Protein AF-A0A2V6YL51-F1 (afdb_monomer_lite)

Sequence (94 aa):
MERLRQKDREAGVEERPLTDEQKAAIAEARQIYQARLAEREILHRDALGRAQSREEVEKLASELARDRDRLLSDRERKITEIKQRSTKEPPPRS

Radius of gyration: 21.77 Å; chains: 1; bounding box: 50×21×72 Å

Structure (mmCIF, N/CA/C/O backbone):
data_AF-A0A2V6YL51-F1
#
_entry.id   AF-A0A2V6YL51-F1
#
loop_
_atom_site.group_PDB
_atom_site.id
_atom_site.type_symbol
_atom_site.label_atom_id
_atom_site.label_alt_id
_atom_site.label_comp_id
_atom_site.label_asym_id
_atom_site.label_entity_id
_atom_site.label_seq_id
_atom_site.pdbx_PDB_ins_code
_atom_site.Cartn_x
_atom_site.Cartn_y
_atom_site.Cartn_z
_atom_site.occupancy
_atom_site.B_iso_or_equiv
_atom_site.auth_seq_id
_atom_site.auth_comp_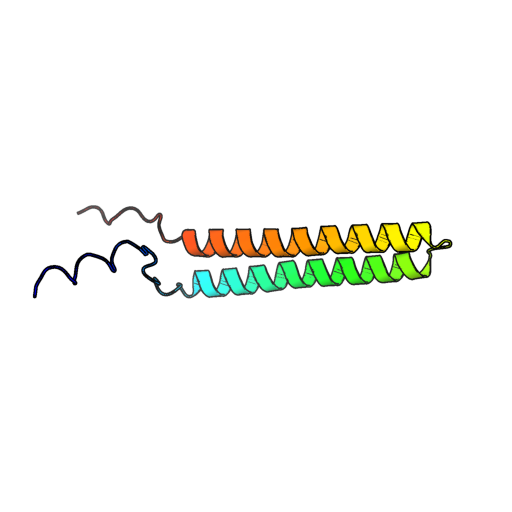id
_atom_site.auth_asym_id
_atom_site.auth_atom_id
_atom_site.pdbx_PDB_model_num
ATOM 1 N N . MET A 1 1 ? 0.315 7.481 51.410 1.00 49.41 1 MET A N 1
ATOM 2 C CA . MET A 1 1 ? 0.251 6.568 50.245 1.00 49.41 1 MET A CA 1
ATOM 3 C C . MET A 1 1 ? -0.946 6.894 49.334 1.00 49.41 1 MET A C 1
ATOM 5 O O . MET A 1 1 ? -1.581 5.990 48.818 1.00 49.41 1 MET A O 1
ATOM 9 N N . GLU A 1 2 ? -1.244 8.177 49.083 1.00 47.38 2 GLU A N 1
ATOM 10 C CA . GLU A 1 2 ? -2.413 8.595 48.270 1.00 47.38 2 GLU A CA 1
ATOM 11 C C . GLU A 1 2 ? -2.042 9.439 47.039 1.00 47.38 2 GLU A C 1
ATOM 13 O O . GLU A 1 2 ? -2.903 9.826 46.260 1.00 47.38 2 GLU A O 1
ATOM 18 N N . ARG A 1 3 ? -0.749 9.703 46.814 1.00 51.22 3 ARG A N 1
ATOM 19 C CA . ARG A 1 3 ? -0.270 10.561 45.713 1.00 51.22 3 ARG A CA 1
ATOM 20 C C . ARG A 1 3 ? 0.193 9.794 44.469 1.00 51.22 3 ARG A C 1
ATOM 22 O O . ARG A 1 3 ? 0.788 10.388 43.579 1.00 51.22 3 ARG A O 1
ATOM 29 N N . LEU A 1 4 ? -0.086 8.489 44.398 1.00 50.31 4 LEU A N 1
ATOM 30 C CA . LEU A 1 4 ? 0.283 7.632 43.262 1.00 50.31 4 LEU A CA 1
ATOM 31 C C . LEU A 1 4 ? -0.925 7.113 42.466 1.00 50.31 4 LEU A C 1
ATOM 33 O O . LEU A 1 4 ? -0.784 6.194 41.677 1.00 50.31 4 LEU A O 1
ATOM 37 N N . ARG A 1 5 ? -2.123 7.674 42.674 1.00 50.94 5 ARG A N 1
ATOM 38 C CA . ARG A 1 5 ? -3.323 7.323 41.886 1.00 50.94 5 ARG A CA 1
ATOM 39 C C . ARG A 1 5 ? -3.694 8.367 40.831 1.00 50.94 5 ARG A C 1
ATOM 41 O O . ARG A 1 5 ? -4.700 8.211 40.152 1.00 50.94 5 ARG A O 1
ATOM 48 N N . GLN A 1 6 ? -2.899 9.431 40.696 1.00 47.91 6 GLN A N 1
ATOM 49 C CA . GLN A 1 6 ? -3.249 10.584 39.861 1.00 47.91 6 GLN A CA 1
ATOM 50 C C . GLN A 1 6 ? -2.392 10.738 38.594 1.00 47.91 6 GLN A C 1
ATOM 52 O O . GLN A 1 6 ? -2.685 11.616 37.794 1.00 47.91 6 GLN A O 1
ATOM 57 N N . LYS A 1 7 ? -1.380 9.884 38.370 1.00 43.12 7 LYS A N 1
ATOM 58 C CA . LYS A 1 7 ? -0.486 9.991 37.198 1.00 43.12 7 LYS A CA 1
ATOM 59 C C . LYS A 1 7 ? -0.753 9.010 36.052 1.00 43.12 7 LYS A C 1
ATOM 61 O O . LYS A 1 7 ? -0.278 9.261 34.955 1.00 43.12 7 LYS A O 1
ATOM 66 N N . ASP A 1 8 ? -1.621 8.016 36.232 1.00 38.09 8 ASP A N 1
ATOM 67 C CA . ASP A 1 8 ? -2.015 7.114 35.132 1.00 38.09 8 ASP A CA 1
ATOM 68 C C . ASP A 1 8 ? -3.258 7.603 34.368 1.00 38.09 8 ASP A C 1
ATOM 70 O O . ASP A 1 8 ? -3.844 6.879 33.570 1.00 38.09 8 ASP A O 1
ATOM 74 N N . ARG A 1 9 ? -3.674 8.857 34.597 1.00 42.19 9 ARG A N 1
ATOM 75 C CA . ARG A 1 9 ? -4.813 9.494 33.912 1.00 42.19 9 ARG A CA 1
ATOM 76 C C . ARG A 1 9 ? -4.408 10.489 32.818 1.00 42.19 9 ARG A C 1
ATOM 78 O O . ARG A 1 9 ? -5.284 11.093 32.212 1.00 42.19 9 ARG A O 1
ATOM 85 N N . GLU A 1 10 ? -3.106 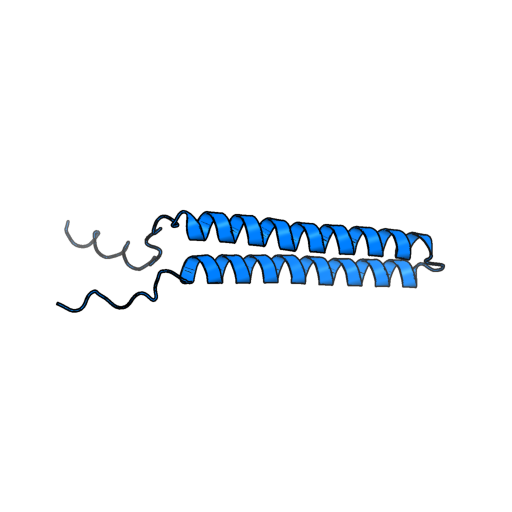10.645 32.565 1.00 43.31 10 GLU A N 1
ATOM 86 C CA . GLU A 1 10 ? -2.551 11.523 31.517 1.00 43.31 10 GLU A CA 1
ATOM 87 C C . GLU A 1 10 ? -2.098 10.776 30.252 1.00 43.31 10 GLU A C 1
ATOM 89 O O . GLU A 1 10 ? -1.806 11.405 29.240 1.00 43.31 10 GLU A O 1
ATOM 94 N N . ALA A 1 11 ? -2.140 9.441 30.241 1.00 43.59 11 ALA A N 1
ATOM 95 C CA . ALA A 1 11 ? -2.073 8.652 29.011 1.00 43.59 11 ALA A CA 1
ATOM 96 C C . ALA A 1 11 ? -3.498 8.377 28.513 1.00 43.59 11 ALA A C 1
ATOM 98 O O . 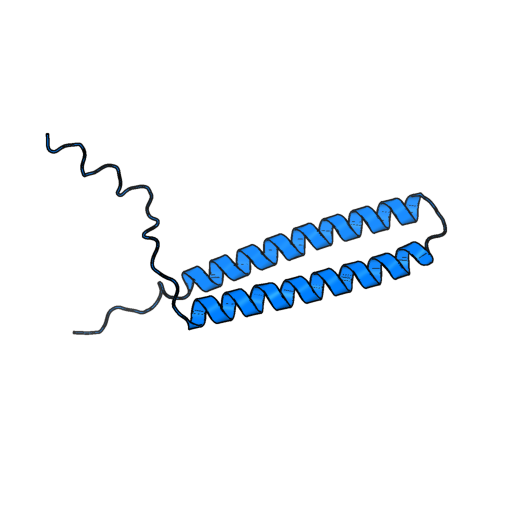ALA A 1 11 ? -3.927 7.230 28.497 1.00 43.59 11 ALA A O 1
ATOM 99 N N . GLY A 1 12 ? -4.245 9.445 28.197 1.00 40.66 12 GLY A N 1
ATOM 100 C CA . GLY A 1 12 ? -5.666 9.476 27.816 1.00 40.66 12 GLY A CA 1
ATOM 101 C C . GLY A 1 12 ? -6.051 8.659 26.577 1.00 40.66 12 GLY A C 1
ATOM 102 O O . GLY A 1 12 ? -6.611 9.186 25.621 1.00 40.66 12 GLY A O 1
ATOM 103 N N . VAL A 1 13 ? -5.795 7.360 26.615 1.00 48.16 13 VAL A N 1
ATOM 104 C CA . VAL A 1 13 ? -6.414 6.339 25.792 1.00 48.16 13 VAL A CA 1
ATOM 105 C C . VAL A 1 13 ? -7.121 5.428 26.784 1.00 48.16 13 VAL A C 1
ATOM 107 O O . VAL A 1 13 ? -6.622 4.376 27.168 1.00 48.16 13 VAL A O 1
ATOM 110 N N . GLU A 1 14 ? -8.307 5.843 27.236 1.00 46.69 14 GLU A N 1
ATOM 111 C CA . GLU A 1 14 ? -9.320 4.828 27.507 1.00 46.69 14 GLU A CA 1
ATOM 112 C C . GLU A 1 14 ? -9.407 4.006 26.215 1.00 46.69 14 GLU A C 1
ATOM 114 O O . GLU A 1 14 ? -9.882 4.519 25.197 1.00 46.69 14 GLU A O 1
ATOM 119 N N . GLU A 1 15 ? -8.891 2.773 26.213 1.00 55.59 15 GLU A N 1
ATOM 120 C CA . GLU A 1 15 ? -9.184 1.793 25.168 1.00 55.59 15 GLU A CA 1
ATOM 121 C C . GLU A 1 15 ? -10.681 1.493 25.246 1.00 55.59 15 GLU A C 1
ATOM 123 O O . GLU A 1 15 ? -11.133 0.509 25.829 1.00 55.59 15 GLU A O 1
ATOM 128 N N . ARG A 1 16 ? -11.488 2.405 24.701 1.00 67.81 16 ARG A N 1
ATOM 129 C CA . ARG A 1 16 ? -12.905 2.166 24.505 1.00 67.81 16 ARG A CA 1
ATOM 130 C C . ARG A 1 16 ? -13.003 1.007 23.522 1.00 67.81 16 ARG A C 1
ATOM 132 O O . ARG A 1 16 ? -12.429 1.100 22.430 1.00 67.81 16 ARG A O 1
ATOM 139 N N . PRO A 1 17 ? -13.689 -0.084 23.890 1.00 81.94 17 PRO A N 1
ATOM 140 C CA . PRO A 1 17 ? -13.853 -1.201 22.983 1.00 81.94 17 PRO A CA 1
ATOM 141 C C . PRO A 1 17 ? -14.558 -0.710 21.716 1.00 81.94 17 PRO A C 1
ATOM 143 O O . PRO A 1 17 ? -15.524 0.050 21.781 1.00 81.94 17 PRO A O 1
ATOM 146 N N . LEU A 1 18 ? -14.048 -1.125 20.556 1.00 87.75 18 LEU A N 1
ATOM 147 C CA . LEU A 1 18 ? -14.642 -0.773 19.267 1.00 87.75 18 LEU A CA 1
ATOM 148 C C . LEU A 1 18 ? -16.043 -1.377 19.153 1.00 87.75 18 LEU A C 1
ATOM 150 O O . LEU A 1 18 ? -16.233 -2.554 19.481 1.00 87.75 18 LEU A O 1
ATOM 154 N N . THR A 1 19 ? -16.991 -0.606 18.620 1.00 91.38 19 THR A N 1
ATOM 155 C CA . THR A 1 19 ? -18.310 -1.136 18.252 1.00 91.38 19 THR A CA 1
ATOM 156 C C . THR A 1 19 ? -18.180 -2.116 17.086 1.00 91.38 19 THR A C 1
ATOM 158 O O . THR A 1 19 ? -17.202 -2.085 16.330 1.00 91.38 19 THR A O 1
ATOM 161 N N . ASP A 1 20 ? -19.166 -2.992 16.905 1.00 91.25 20 ASP A N 1
ATOM 162 C CA . ASP A 1 20 ? -19.138 -3.948 15.793 1.00 91.25 20 ASP A CA 1
ATOM 163 C C . ASP A 1 20 ? -19.192 -3.247 14.429 1.00 91.25 20 ASP A C 1
ATOM 165 O O . ASP A 1 20 ? -18.498 -3.655 13.498 1.00 91.25 20 ASP A O 1
ATOM 169 N N . GLU A 1 21 ? -19.889 -2.113 14.340 1.00 91.75 21 GLU A N 1
ATOM 170 C CA . GLU A 1 21 ? -19.883 -1.245 13.159 1.00 91.75 21 GLU A CA 1
ATOM 171 C C . GLU A 1 21 ? -18.488 -0.673 12.869 1.00 91.75 21 GLU A C 1
ATOM 173 O O . GLU A 1 21 ? -18.039 -0.670 11.721 1.00 91.75 21 GLU A O 1
ATOM 178 N N . GLN A 1 22 ? -17.754 -0.232 13.898 1.00 94.31 22 GLN A N 1
ATOM 179 C CA . GLN A 1 22 ? -16.379 0.242 13.728 1.00 94.31 22 GLN A CA 1
ATOM 180 C C . GLN A 1 22 ? -15.445 -0.883 13.286 1.00 94.31 22 GLN A C 1
ATOM 182 O O . GLN A 1 22 ? -14.604 -0.670 12.411 1.00 94.31 22 GLN A O 1
ATOM 187 N N . LYS A 1 23 ? -15.584 -2.083 13.862 1.00 94.94 23 LYS A N 1
ATOM 188 C CA . LYS A 1 23 ? -14.801 -3.257 13.447 1.00 94.94 23 LYS A CA 1
ATOM 189 C C . LYS A 1 23 ? -15.070 -3.601 11.983 1.00 94.94 23 LYS A C 1
ATOM 191 O O . LYS A 1 23 ? -14.111 -3.793 11.233 1.00 94.94 23 LYS A O 1
ATOM 196 N N . ALA A 1 24 ? -16.339 -3.628 11.572 1.00 96.31 24 ALA A N 1
ATOM 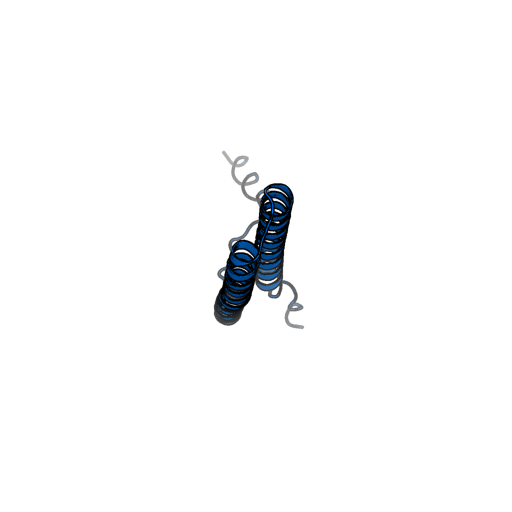197 C CA . ALA A 1 24 ? -16.737 -3.895 10.194 1.00 96.31 24 ALA A CA 1
ATOM 198 C C . ALA A 1 24 ? -16.159 -2.846 9.230 1.00 96.31 24 ALA A C 1
ATOM 200 O O . ALA A 1 24 ? -15.496 -3.205 8.258 1.00 96.31 24 ALA A O 1
ATOM 201 N N . ALA A 1 25 ? -16.292 -1.558 9.554 1.00 96.50 25 ALA A N 1
ATOM 202 C CA . ALA A 1 25 ? -15.745 -0.473 8.740 1.00 96.50 25 ALA A CA 1
ATOM 203 C C . ALA A 1 25 ? -14.205 -0.500 8.658 1.00 96.50 25 ALA A C 1
ATOM 205 O O . ALA A 1 25 ? -13.630 -0.203 7.611 1.00 96.50 25 ALA A O 1
ATOM 206 N N . ILE A 1 26 ? -13.506 -0.874 9.738 1.00 96.81 26 ILE A N 1
ATOM 207 C CA . ILE A 1 26 ? -12.043 -1.053 9.720 1.00 96.81 26 ILE A CA 1
ATOM 208 C C . ILE A 1 26 ? -11.654 -2.222 8.813 1.00 96.81 26 ILE A C 1
ATOM 210 O O . ILE A 1 26 ? -10.684 -2.112 8.059 1.00 96.81 26 ILE A O 1
ATOM 214 N N . ALA A 1 27 ? -12.381 -3.339 8.883 1.00 98.00 27 ALA A N 1
ATOM 215 C CA . ALA A 1 27 ? -12.133 -4.494 8.027 1.00 98.00 27 ALA A CA 1
ATOM 216 C C . ALA A 1 27 ? -12.340 -4.136 6.548 1.00 98.00 27 ALA A C 1
ATOM 218 O O . ALA A 1 27 ? -11.469 -4.420 5.726 1.00 98.00 27 ALA A O 1
ATOM 219 N N . GLU A 1 28 ? -13.426 -3.436 6.226 1.00 98.25 28 GLU A N 1
ATOM 220 C CA . GLU A 1 28 ? -13.709 -2.945 4.877 1.00 98.25 28 GLU A CA 1
ATOM 221 C C . GLU A 1 28 ? -12.616 -1.991 4.376 1.00 98.25 28 GLU A C 1
ATOM 223 O O . GLU A 1 28 ? -12.076 -2.183 3.286 1.00 98.25 28 GLU A O 1
ATOM 228 N N . ALA A 1 29 ? -12.207 -1.013 5.193 1.00 98.12 29 ALA A N 1
ATOM 229 C CA . ALA A 1 29 ? -11.123 -0.103 4.838 1.00 98.12 29 ALA A CA 1
ATOM 230 C C . ALA A 1 29 ? -9.831 -0.873 4.518 1.00 98.12 29 ALA A C 1
ATOM 232 O O . ALA A 1 29 ? -9.184 -0.609 3.505 1.00 98.12 29 ALA A O 1
ATOM 233 N N . ARG A 1 30 ? -9.466 -1.867 5.338 1.00 98.25 30 ARG A N 1
ATOM 234 C CA . ARG A 1 30 ? -8.291 -2.716 5.081 1.00 98.25 30 ARG A CA 1
ATOM 235 C C . ARG A 1 30 ? -8.395 -3.435 3.738 1.00 98.25 30 ARG A C 1
ATOM 237 O O . ARG A 1 30 ? -7.427 -3.389 2.982 1.00 98.25 30 ARG A O 1
ATOM 244 N N . GLN A 1 31 ? -9.547 -4.030 3.431 1.00 98.62 31 GLN A N 1
ATOM 245 C CA . GLN A 1 31 ? -9.769 -4.738 2.167 1.00 98.62 31 GLN A CA 1
ATOM 246 C C . GLN A 1 31 ? -9.664 -3.808 0.955 1.00 98.62 31 GLN A C 1
ATOM 248 O O . GLN A 1 31 ? -8.961 -4.121 -0.003 1.00 98.62 31 GLN A O 1
ATOM 253 N N . ILE A 1 32 ? -10.280 -2.625 1.013 1.00 98.56 32 ILE A N 1
ATOM 254 C CA . ILE A 1 32 ? -10.229 -1.647 -0.083 1.00 98.56 32 ILE A CA 1
ATOM 255 C C . ILE A 1 32 ? -8.786 -1.214 -0.365 1.00 98.56 32 ILE A C 1
ATOM 257 O O . ILE A 1 32 ? -8.348 -1.216 -1.516 1.00 98.56 32 ILE A O 1
ATOM 261 N N . TYR A 1 33 ? -8.025 -0.843 0.668 1.00 98.44 33 TYR A N 1
ATOM 262 C CA . TYR A 1 33 ? -6.641 -0.404 0.472 1.00 98.44 33 TYR A CA 1
ATOM 263 C C . TYR A 1 33 ? -5.715 -1.553 0.056 1.00 98.44 33 TYR A C 1
ATOM 265 O O . TYR A 1 33 ? -4.795 -1.326 -0.727 1.00 98.44 33 TYR A O 1
ATOM 273 N N . GLN A 1 34 ? -5.979 -2.784 0.506 1.00 98.19 34 GLN A N 1
ATOM 274 C CA . GLN A 1 34 ? -5.273 -3.972 0.026 1.00 98.19 34 GLN A CA 1
ATOM 275 C C . GLN A 1 34 ? -5.537 -4.225 -1.464 1.00 98.19 34 GLN A C 1
ATOM 277 O O . GLN A 1 34 ? -4.592 -4.468 -2.210 1.00 98.19 34 GLN A O 1
ATOM 282 N N . ALA A 1 35 ? -6.789 -4.114 -1.916 1.00 98.56 35 ALA A N 1
ATOM 283 C CA . ALA A 1 35 ? -7.136 -4.262 -3.328 1.00 98.56 35 ALA A CA 1
ATOM 284 C C . ALA A 1 35 ? -6.457 -3.191 -4.199 1.00 98.56 35 ALA A C 1
ATOM 286 O O . ALA A 1 35 ? -5.887 -3.508 -5.240 1.00 98.56 35 ALA A O 1
ATOM 287 N N . ARG A 1 36 ? -6.441 -1.933 -3.739 1.00 98.44 36 ARG A N 1
ATOM 288 C CA . ARG A 1 36 ? -5.741 -0.830 -4.424 1.00 98.44 36 ARG A CA 1
ATOM 289 C C . ARG A 1 36 ? -4.235 -1.059 -4.513 1.00 98.44 36 ARG A C 1
ATOM 291 O O . ARG A 1 36 ? -3.637 -0.788 -5.550 1.00 98.44 36 ARG A O 1
ATOM 298 N N . LEU A 1 37 ? -3.625 -1.560 -3.440 1.00 98.38 37 LEU A N 1
ATOM 299 C CA . LEU A 1 37 ? -2.210 -1.914 -3.439 1.00 98.38 37 LEU A CA 1
ATOM 300 C C . LEU A 1 37 ? -1.924 -3.027 -4.456 1.00 98.38 37 LEU A C 1
ATOM 302 O O . LEU A 1 37 ? -1.025 -2.876 -5.279 1.00 98.38 37 LEU A O 1
ATOM 306 N N . ALA A 1 38 ? -2.721 -4.096 -4.446 1.00 98.50 38 ALA A N 1
ATOM 307 C CA . ALA A 1 38 ? -2.576 -5.199 -5.392 1.00 98.50 38 ALA A CA 1
ATOM 308 C C . ALA A 1 38 ? -2.717 -4.726 -6.849 1.00 98.50 38 ALA A C 1
ATOM 310 O O . ALA A 1 38 ? -1.919 -5.105 -7.703 1.00 98.50 38 ALA A O 1
ATOM 311 N N . GLU A 1 39 ? -3.683 -3.849 -7.134 1.00 98.44 39 GLU A N 1
ATOM 312 C CA . GLU A 1 39 ? -3.839 -3.241 -8.456 1.00 98.44 39 GLU A CA 1
ATOM 313 C C . GLU A 1 39 ? -2.580 -2.461 -8.873 1.00 98.44 39 GLU A C 1
ATOM 315 O O . GLU A 1 39 ? -2.078 -2.659 -9.980 1.00 98.44 39 GLU A O 1
ATOM 320 N N . ARG A 1 40 ? -2.025 -1.611 -7.993 1.00 98.31 40 ARG A N 1
ATOM 321 C CA . ARG A 1 40 ? -0.782 -0.876 -8.295 1.00 98.31 40 ARG A CA 1
ATOM 322 C C . ARG A 1 40 ? 0.389 -1.809 -8.574 1.00 98.31 40 ARG A C 1
ATOM 324 O O . ARG A 1 40 ? 1.167 -1.548 -9.485 1.00 98.31 40 ARG A O 1
ATOM 331 N N . GLU A 1 41 ? 0.508 -2.899 -7.826 1.00 98.25 41 GLU A N 1
ATOM 332 C CA . GLU A 1 41 ? 1.569 -3.887 -8.028 1.00 98.25 41 GLU A CA 1
ATOM 333 C C . GLU A 1 41 ? 1.434 -4.627 -9.362 1.00 98.25 41 GLU A C 1
ATOM 335 O O . GLU A 1 41 ? 2.441 -4.880 -10.026 1.00 98.25 41 GLU A O 1
ATOM 340 N N . ILE A 1 42 ? 0.205 -4.937 -9.784 1.00 98.62 42 ILE A N 1
ATOM 341 C CA . ILE A 1 42 ? -0.067 -5.537 -11.096 1.00 98.62 42 ILE A CA 1
ATOM 342 C C . ILE A 1 42 ? 0.332 -4.572 -12.218 1.00 98.62 42 ILE A C 1
ATOM 344 O O . ILE A 1 42 ? 1.067 -4.965 -13.123 1.00 98.62 42 ILE A O 1
ATOM 348 N N . LEU A 1 43 ? -0.096 -3.309 -12.135 1.00 98.38 43 LEU A N 1
ATOM 349 C CA . LEU A 1 43 ? 0.242 -2.281 -13.126 1.00 98.38 43 LEU A CA 1
ATOM 350 C C . LEU A 1 43 ? 1.752 -2.026 -13.194 1.00 98.38 43 LEU A C 1
ATOM 352 O O . LEU A 1 43 ? 2.316 -1.929 -14.280 1.00 98.38 43 LEU A O 1
ATOM 356 N N . HIS A 1 44 ? 2.424 -1.975 -12.044 1.00 98.56 44 HIS A N 1
ATOM 357 C CA . HIS A 1 44 ? 3.874 -1.832 -11.989 1.00 98.56 44 HIS A CA 1
ATOM 358 C C . HIS A 1 44 ? 4.592 -3.021 -12.637 1.00 98.56 44 HIS A C 1
ATOM 360 O O . HIS A 1 44 ? 5.558 -2.825 -13.367 1.00 98.56 44 HIS A O 1
ATOM 366 N N . ARG A 1 45 ? 4.119 -4.254 -12.413 1.00 98.56 45 ARG A N 1
ATOM 367 C CA . ARG A 1 45 ? 4.702 -5.448 -13.042 1.00 98.56 45 ARG A CA 1
ATOM 368 C C . ARG A 1 45 ? 4.566 -5.417 -14.565 1.00 98.56 45 ARG A C 1
ATOM 370 O O . ARG A 1 45 ? 5.527 -5.756 -15.251 1.00 98.56 45 ARG A O 1
ATOM 377 N N . ASP A 1 46 ? 3.412 -5.003 -15.085 1.00 98.62 46 ASP A N 1
ATOM 378 C CA . ASP A 1 46 ? 3.217 -4.814 -16.529 1.00 98.62 46 ASP A CA 1
ATOM 379 C C . ASP A 1 46 ? 4.150 -3.724 -17.082 1.00 98.62 46 ASP A C 1
ATOM 381 O O . ASP A 1 46 ? 4.837 -3.950 -18.077 1.00 98.62 46 ASP A O 1
ATOM 385 N N . ALA A 1 47 ? 4.260 -2.582 -16.396 1.00 98.38 47 ALA A N 1
ATOM 386 C CA . ALA A 1 47 ? 5.158 -1.499 -16.793 1.00 98.38 47 ALA A CA 1
ATOM 387 C C . ALA A 1 47 ? 6.639 -1.921 -16.779 1.00 98.38 47 ALA A C 1
ATOM 389 O O . ALA A 1 47 ? 7.369 -1.619 -17.722 1.00 98.38 47 ALA A O 1
ATOM 390 N N . LEU A 1 48 ? 7.076 -2.676 -15.763 1.00 98.38 48 LEU A N 1
ATOM 391 C CA . LEU A 1 48 ? 8.431 -3.231 -15.702 1.00 98.38 48 LEU A CA 1
ATOM 392 C C . LEU A 1 48 ? 8.728 -4.159 -16.882 1.00 98.38 48 LEU A C 1
ATOM 394 O O . LEU A 1 48 ? 9.828 -4.113 -17.419 1.00 98.38 48 LEU A O 1
ATOM 398 N N . GLY A 1 49 ? 7.757 -4.972 -17.310 1.00 98.31 49 GLY A N 1
ATOM 399 C CA . GLY A 1 49 ? 7.911 -5.845 -18.478 1.00 98.31 49 GLY A CA 1
ATOM 400 C C . GLY A 1 49 ? 8.087 -5.089 -19.801 1.00 98.31 49 GLY A C 1
ATOM 401 O O . GLY A 1 49 ? 8.544 -5.676 -20.779 1.00 98.31 49 GLY A O 1
ATOM 402 N N . ARG A 1 50 ? 7.736 -3.797 -19.837 1.00 98.12 50 ARG A N 1
ATOM 403 C CA . ARG A 1 50 ? 7.850 -2.924 -21.015 1.00 98.12 50 ARG A CA 1
ATOM 404 C C . ARG A 1 50 ? 9.032 -1.957 -20.943 1.00 98.12 50 ARG A C 1
ATOM 406 O O . ARG A 1 50 ? 9.360 -1.360 -21.967 1.00 98.12 50 ARG A O 1
ATOM 413 N N . ALA A 1 51 ? 9.652 -1.792 -19.775 1.00 98.25 51 ALA A N 1
ATOM 414 C CA . ALA A 1 51 ? 10.778 -0.885 -19.585 1.00 98.25 51 ALA A CA 1
ATOM 415 C C . ALA A 1 51 ? 11.964 -1.286 -20.477 1.00 98.25 51 ALA A C 1
ATOM 417 O O . ALA A 1 51 ? 12.303 -2.463 -20.589 1.00 98.25 51 ALA A O 1
ATOM 418 N N . GLN A 1 52 ? 12.590 -0.300 -21.115 1.00 98.25 52 GLN A N 1
ATOM 419 C CA . GLN A 1 52 ? 13.691 -0.487 -22.064 1.00 98.25 52 GLN A CA 1
ATOM 420 C C . GLN A 1 52 ? 15.037 -0.039 -21.485 1.00 98.25 52 GLN A C 1
ATOM 422 O O . GLN A 1 52 ? 16.088 -0.291 -22.075 1.00 98.25 52 GLN A O 1
ATOM 427 N N . SER A 1 53 ? 15.029 0.622 -20.327 1.00 98.56 53 SER A N 1
ATOM 428 C CA . SER A 1 53 ? 16.232 1.152 -19.695 1.00 98.56 53 SER A CA 1
ATOM 429 C C . SER A 1 53 ? 16.244 0.974 -18.180 1.00 98.56 53 SER A C 1
ATOM 431 O O . SER A 1 53 ? 15.216 0.845 -17.514 1.00 98.56 53 SER A O 1
ATOM 433 N N . ARG A 1 54 ? 17.454 1.024 -17.618 1.00 97.88 54 ARG A N 1
ATOM 434 C CA . ARG A 1 54 ? 17.663 1.025 -16.169 1.00 97.88 54 ARG A CA 1
ATOM 435 C C . ARG A 1 54 ? 17.021 2.242 -15.494 1.00 97.88 54 ARG A C 1
ATOM 437 O O . ARG A 1 54 ? 16.463 2.100 -14.413 1.00 97.88 54 ARG A O 1
ATOM 444 N N . GLU A 1 55 ? 17.076 3.405 -16.137 1.00 98.38 55 GLU A N 1
ATOM 445 C CA . GLU A 1 55 ? 16.476 4.636 -15.617 1.00 98.38 55 GLU A CA 1
ATOM 446 C C . GLU A 1 55 ? 14.950 4.512 -15.495 1.00 98.38 55 GLU A C 1
ATOM 448 O O . GLU A 1 55 ? 14.376 4.873 -14.467 1.00 98.38 55 GLU A O 1
ATOM 453 N N . GLU A 1 56 ? 14.285 3.924 -16.493 1.00 98.38 56 GLU A N 1
ATOM 454 C CA . GLU A 1 56 ? 12.845 3.650 -16.431 1.00 98.38 56 GLU A CA 1
ATOM 455 C C . GLU A 1 56 ? 12.496 2.675 -15.303 1.00 98.38 56 GLU A C 1
ATOM 457 O O . GLU A 1 56 ? 11.530 2.904 -14.575 1.00 98.38 56 GLU A O 1
ATOM 462 N N . VAL A 1 57 ? 13.296 1.621 -15.106 1.00 98.62 57 VAL A N 1
ATOM 463 C CA . VAL A 1 57 ? 13.109 0.674 -13.994 1.00 98.62 57 VAL A CA 1
ATOM 464 C C . VAL A 1 57 ? 13.244 1.377 -12.640 1.00 98.62 57 VAL A C 1
ATOM 466 O O . VAL A 1 57 ? 12.398 1.193 -11.763 1.00 98.62 57 VAL A O 1
ATOM 469 N N . GLU A 1 58 ? 14.272 2.209 -12.461 1.00 98.62 58 GLU A N 1
ATOM 470 C CA . GLU A 1 58 ? 14.499 2.963 -11.222 1.00 98.62 58 GLU A CA 1
ATOM 471 C C . GLU A 1 58 ? 13.362 3.960 -10.951 1.00 98.62 58 GLU A C 1
ATOM 473 O O . GLU A 1 58 ? 12.867 4.055 -9.821 1.00 98.62 58 GLU A O 1
ATOM 478 N N . LYS A 1 59 ? 12.875 4.645 -11.992 1.00 98.44 59 LYS A N 1
ATOM 479 C CA . LYS A 1 59 ? 11.714 5.535 -11.901 1.00 98.44 59 LYS A CA 1
ATOM 480 C C . LYS A 1 59 ? 10.455 4.778 -11.479 1.00 98.44 59 LYS A C 1
ATOM 482 O O . LYS A 1 59 ? 9.821 5.174 -10.501 1.00 98.44 59 LYS A O 1
ATOM 487 N N . LEU A 1 60 ? 10.127 3.676 -12.156 1.00 98.69 60 LEU A N 1
ATOM 488 C CA . LEU A 1 60 ? 8.958 2.849 -11.842 1.00 98.69 60 LEU A CA 1
ATOM 489 C C . LEU A 1 60 ? 9.016 2.308 -10.407 1.00 98.69 60 LEU A C 1
ATOM 491 O O . LEU A 1 60 ? 7.996 2.264 -9.717 1.00 98.69 60 LEU A O 1
ATOM 495 N N . ALA A 1 61 ? 10.198 1.901 -9.933 1.00 98.31 61 ALA A N 1
ATOM 496 C CA . ALA A 1 61 ? 10.385 1.432 -8.560 1.00 98.31 61 ALA A CA 1
ATOM 497 C C . ALA A 1 61 ? 10.146 2.558 -7.541 1.00 98.31 61 ALA A C 1
ATOM 499 O O . ALA A 1 61 ? 9.471 2.361 -6.528 1.00 98.31 61 ALA A O 1
ATOM 500 N N . SER A 1 62 ? 10.658 3.755 -7.836 1.00 98.50 62 SER A N 1
ATOM 501 C CA . SER A 1 62 ? 10.455 4.951 -7.019 1.00 98.50 62 SER A CA 1
ATOM 502 C C . SER A 1 62 ? 8.980 5.370 -6.961 1.00 98.50 62 SER A C 1
ATOM 504 O O . SER A 1 62 ? 8.489 5.781 -5.909 1.00 98.50 62 SER A O 1
ATOM 506 N N . GLU A 1 63 ? 8.249 5.256 -8.069 1.00 98.38 63 GLU A N 1
ATOM 507 C CA . GLU A 1 63 ? 6.804 5.511 -8.131 1.00 98.38 63 GLU A CA 1
ATOM 508 C C . GLU A 1 63 ? 6.015 4.508 -7.283 1.00 98.38 63 GLU A C 1
ATOM 510 O O . GLU A 1 63 ? 5.245 4.925 -6.416 1.00 98.38 63 GLU A O 1
ATOM 515 N N . LEU A 1 64 ? 6.274 3.202 -7.438 1.00 98.38 64 LEU A N 1
ATOM 516 C CA . LEU A 1 64 ? 5.604 2.172 -6.639 1.00 98.38 64 LEU A CA 1
ATOM 517 C C . LEU A 1 64 ? 5.855 2.357 -5.136 1.00 98.38 64 LEU A C 1
ATOM 519 O O . LEU A 1 64 ? 4.937 2.178 -4.337 1.00 98.38 64 LEU A O 1
ATOM 523 N N . ALA A 1 65 ? 7.081 2.714 -4.741 1.00 98.50 65 ALA A N 1
ATOM 524 C CA . ALA A 1 65 ? 7.413 2.971 -3.342 1.00 98.50 65 ALA A CA 1
ATOM 525 C C . ALA A 1 65 ? 6.568 4.119 -2.760 1.00 98.50 65 ALA A C 1
ATOM 527 O O . ALA A 1 65 ? 5.932 3.951 -1.722 1.00 98.50 65 ALA A O 1
ATOM 528 N N . ARG A 1 66 ? 6.475 5.252 -3.471 1.00 98.56 66 ARG A N 1
ATOM 529 C CA . ARG A 1 66 ? 5.649 6.396 -3.042 1.00 98.56 66 ARG A CA 1
ATOM 530 C C . ARG A 1 66 ? 4.165 6.045 -2.962 1.00 98.56 66 ARG A C 1
ATOM 532 O O . ARG A 1 66 ? 3.487 6.472 -2.028 1.00 98.56 66 ARG A O 1
ATOM 539 N N . ASP A 1 67 ? 3.653 5.284 -3.926 1.00 98.12 67 ASP A N 1
ATOM 540 C CA . ASP A 1 67 ? 2.249 4.872 -3.932 1.00 98.12 67 ASP A CA 1
ATOM 541 C C . ASP A 1 67 ? 1.932 3.910 -2.783 1.00 98.12 67 ASP A C 1
ATOM 543 O O . ASP A 1 67 ? 0.894 4.056 -2.134 1.00 98.12 67 ASP A O 1
ATOM 547 N N . ARG A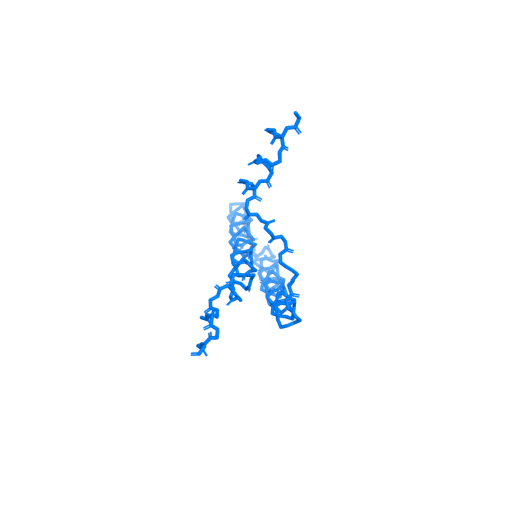 1 68 ? 2.840 2.975 -2.474 1.00 98.31 68 ARG A N 1
ATOM 548 C CA . ARG A 1 68 ? 2.736 2.098 -1.298 1.00 98.31 68 ARG A CA 1
ATOM 549 C C . ARG A 1 68 ? 2.658 2.905 -0.009 1.00 98.31 68 ARG A C 1
ATOM 551 O O . ARG A 1 68 ? 1.717 2.716 0.763 1.00 98.31 68 ARG A O 1
ATOM 558 N N . ASP A 1 69 ? 3.588 3.833 0.192 1.00 98.50 69 ASP A N 1
ATOM 559 C CA . ASP A 1 69 ? 3.634 4.663 1.397 1.00 98.50 69 ASP A CA 1
ATOM 560 C C . ASP A 1 69 ? 2.367 5.511 1.549 1.00 98.50 69 ASP A C 1
ATOM 562 O O . ASP A 1 69 ? 1.785 5.589 2.639 1.00 98.50 69 ASP A O 1
ATOM 566 N N . ARG A 1 70 ? 1.883 6.094 0.445 1.00 98.38 70 ARG A N 1
ATOM 567 C CA . ARG A 1 70 ? 0.632 6.861 0.426 1.00 98.38 70 ARG A CA 1
ATOM 568 C C . ARG A 1 70 ? -0.564 5.984 0.792 1.00 98.38 70 ARG A C 1
ATOM 570 O O . ARG A 1 70 ? -1.317 6.346 1.691 1.00 98.38 70 ARG A O 1
ATOM 577 N N . LEU A 1 71 ? -0.729 4.826 0.149 1.00 98.12 71 LEU A N 1
ATOM 578 C CA . LEU A 1 71 ? -1.857 3.922 0.402 1.00 98.12 71 LEU A CA 1
ATOM 579 C C . LEU A 1 71 ? -1.865 3.398 1.843 1.00 98.12 71 LEU A C 1
ATOM 581 O O . LEU A 1 71 ? -2.930 3.298 2.454 1.00 98.12 71 LEU A O 1
ATOM 585 N N . LEU A 1 72 ? -0.693 3.092 2.407 1.00 96.94 72 LEU A N 1
ATOM 586 C CA . LEU A 1 72 ? -0.565 2.682 3.806 1.00 96.94 72 LEU A CA 1
ATOM 587 C C . LEU A 1 72 ? -0.941 3.818 4.764 1.00 96.94 72 LEU A C 1
ATOM 589 O O . LEU A 1 72 ? -1.699 3.589 5.710 1.00 96.94 72 LEU A O 1
ATOM 593 N N . SER A 1 73 ? -0.467 5.035 4.493 1.00 98.00 73 SER A N 1
ATOM 594 C CA . SER A 1 73 ? -0.780 6.221 5.296 1.00 98.00 73 SER A CA 1
ATOM 595 C C . SER A 1 73 ? -2.268 6.571 5.241 1.00 98.00 73 SER A C 1
ATOM 597 O O . SER A 1 73 ? -2.883 6.856 6.267 1.00 98.00 73 SER A O 1
ATOM 599 N N . ASP A 1 74 ? -2.877 6.504 4.058 1.00 98.38 74 ASP A N 1
ATOM 600 C CA . ASP A 1 74 ? -4.298 6.791 3.869 1.00 98.38 74 ASP A CA 1
ATOM 601 C C . ASP A 1 74 ? -5.185 5.733 4.536 1.00 98.38 74 ASP A C 1
ATOM 603 O O . ASP A 1 74 ? -6.197 6.073 5.157 1.00 98.38 74 ASP A O 1
ATOM 607 N N . ARG A 1 75 ? -4.780 4.455 4.489 1.00 98.25 75 ARG A N 1
ATOM 608 C CA . ARG A 1 75 ? -5.430 3.383 5.253 1.00 98.25 75 ARG A CA 1
ATOM 609 C C . ARG A 1 75 ? -5.396 3.680 6.747 1.00 98.25 75 ARG A C 1
ATOM 611 O O . ARG A 1 75 ? -6.426 3.559 7.407 1.00 98.25 75 ARG A O 1
ATOM 618 N N . GLU A 1 76 ? -4.239 4.063 7.281 1.00 97.62 76 GLU A N 1
ATOM 619 C CA . GLU A 1 76 ? -4.093 4.330 8.715 1.00 97.62 76 GLU A CA 1
ATOM 620 C C . GLU A 1 76 ? -4.896 5.559 9.151 1.00 97.62 76 GLU A C 1
ATOM 622 O O . GLU A 1 76 ? -5.604 5.518 10.164 1.00 97.62 76 GLU A O 1
ATOM 627 N N . ARG A 1 77 ? -4.883 6.623 8.338 1.00 97.56 77 ARG A N 1
ATOM 628 C CA . ARG A 1 77 ? -5.742 7.794 8.544 1.00 97.56 77 ARG A CA 1
ATOM 629 C C . ARG A 1 77 ? -7.210 7.380 8.586 1.00 97.56 77 ARG A C 1
ATOM 631 O O . ARG A 1 77 ? -7.916 7.737 9.526 1.00 97.56 77 ARG A O 1
ATOM 638 N N . LYS A 1 78 ? -7.655 6.555 7.634 1.00 97.31 78 LYS A N 1
ATOM 639 C CA . LYS A 1 78 ? -9.043 6.086 7.579 1.00 97.31 78 LYS A CA 1
ATOM 640 C C . LYS A 1 78 ? -9.429 5.245 8.797 1.00 97.31 78 LYS A C 1
ATOM 642 O O . LYS A 1 78 ? -10.519 5.417 9.338 1.00 97.31 78 LYS A O 1
ATOM 647 N N . ILE A 1 79 ? -8.548 4.352 9.245 1.00 96.19 79 ILE A N 1
ATOM 648 C CA . ILE A 1 79 ? -8.764 3.555 10.461 1.00 96.19 79 ILE A CA 1
ATOM 649 C C . ILE A 1 79 ? -8.889 4.473 11.679 1.00 96.19 79 ILE A C 1
ATOM 651 O O . ILE A 1 79 ? -9.800 4.295 12.486 1.00 96.19 79 ILE A O 1
ATOM 655 N N . THR A 1 80 ? -8.014 5.471 11.795 1.00 95.12 80 THR A N 1
ATOM 656 C CA . THR A 1 80 ? -8.051 6.458 12.881 1.00 95.12 80 THR A CA 1
ATOM 657 C C . THR A 1 80 ? -9.363 7.247 12.880 1.00 95.12 80 THR A C 1
ATOM 659 O O . THR A 1 80 ? -10.004 7.364 13.922 1.00 95.12 80 THR A O 1
ATOM 662 N N . GLU A 1 81 ? -9.827 7.706 11.716 1.00 94.44 81 GLU A N 1
ATOM 663 C CA . GLU A 1 81 ? -11.128 8.374 11.572 1.00 94.44 81 GLU A CA 1
ATOM 664 C C . GLU A 1 81 ? -12.296 7.481 12.015 1.00 94.44 81 GLU A C 1
ATOM 666 O O . GLU A 1 81 ? -13.193 7.937 12.724 1.00 94.44 81 GLU A O 1
ATOM 671 N N . ILE A 1 82 ? -12.291 6.196 11.634 1.00 94.00 82 ILE A N 1
ATOM 672 C CA . ILE A 1 82 ? -13.342 5.243 12.026 1.00 94.00 82 ILE A CA 1
ATOM 673 C C . ILE A 1 82 ? -13.350 5.046 13.546 1.00 94.00 82 ILE A C 1
ATOM 675 O O . ILE A 1 82 ? -14.418 5.065 14.162 1.00 94.00 82 ILE A O 1
ATOM 679 N N . LYS A 1 83 ? -12.171 4.920 14.168 1.00 90.75 83 LYS A N 1
ATOM 680 C CA . LYS A 1 83 ? -12.034 4.814 15.630 1.00 90.75 83 LYS A CA 1
ATOM 681 C C . LYS A 1 83 ? -12.585 6.049 16.356 1.00 90.75 83 LYS A C 1
ATOM 683 O O . LYS A 1 83 ? -13.174 5.913 17.423 1.00 90.75 83 LYS A O 1
ATOM 688 N N . GLN A 1 84 ? -12.445 7.237 15.767 1.00 90.12 84 GLN A N 1
ATOM 689 C CA . GLN A 1 84 ? -12.912 8.503 16.345 1.00 90.12 84 GLN A CA 1
ATOM 690 C C . GLN A 1 84 ? -14.400 8.803 16.086 1.00 90.12 84 GLN A C 1
ATOM 692 O O . GLN A 1 84 ? -14.956 9.700 16.710 1.00 90.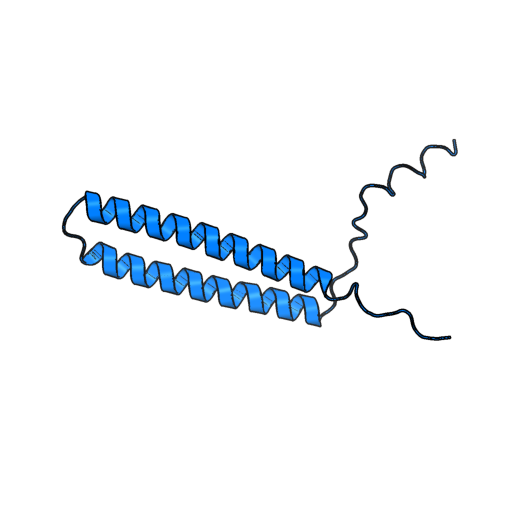12 84 GLN A O 1
ATOM 697 N N . ARG A 1 85 ? -15.082 8.084 15.184 1.00 82.50 85 ARG A N 1
ATOM 698 C CA . ARG A 1 85 ? -16.464 8.415 14.783 1.00 82.50 85 ARG A CA 1
ATOM 699 C C . ARG A 1 85 ? -17.491 8.304 15.924 1.00 82.50 85 ARG A C 1
ATOM 701 O O . ARG A 1 85 ? -18.468 9.045 15.913 1.00 82.50 85 ARG A O 1
ATOM 708 N N . SER A 1 86 ? -17.243 7.459 16.925 1.00 62.88 86 SER A N 1
ATOM 709 C CA . SER A 1 86 ? -18.147 7.221 18.067 1.00 62.88 86 SER A CA 1
ATOM 710 C C . SER A 1 86 ? -17.981 8.207 19.228 1.00 62.88 86 SER A C 1
ATOM 712 O O . SER A 1 86 ? -18.769 8.185 20.166 1.00 62.88 86 SER A O 1
ATOM 714 N N . THR A 1 87 ? -16.971 9.084 19.216 1.00 57.19 87 THR A N 1
ATOM 715 C CA . THR A 1 87 ? -16.777 10.072 20.297 1.00 57.19 87 THR A CA 1
ATOM 716 C C . THR A 1 87 ? -17.640 11.329 20.136 1.00 57.19 87 THR A C 1
ATOM 718 O O . THR A 1 87 ? -17.525 12.248 20.943 1.00 57.19 87 THR A O 1
ATOM 721 N N . LYS A 1 88 ? -18.508 11.384 19.113 1.00 51.88 88 LYS A N 1
ATOM 722 C CA . LYS A 1 88 ? -19.336 12.551 18.759 1.00 51.88 88 LYS A CA 1
ATOM 723 C C . LYS A 1 88 ? -20.848 12.366 18.964 1.00 51.88 88 LYS A C 1
ATOM 725 O O . LYS A 1 88 ? -21.610 13.179 18.446 1.00 51.88 88 LYS A O 1
ATOM 730 N N . GLU A 1 89 ? -21.308 11.353 19.698 1.00 49.81 89 GLU A N 1
ATOM 731 C CA . GLU A 1 89 ? -22.708 11.355 20.149 1.00 49.81 89 GLU A CA 1
ATOM 732 C C . GLU A 1 89 ? -22.887 12.394 21.273 1.00 49.81 89 GLU A C 1
ATOM 734 O O . GLU A 1 89 ? -22.164 12.337 22.273 1.00 49.81 89 GLU A O 1
ATOM 739 N N . PRO A 1 90 ? -23.793 13.384 21.127 1.00 50.38 90 PRO A N 1
ATOM 740 C CA . PRO A 1 90 ? -24.114 14.293 22.220 1.00 50.38 90 PRO A CA 1
ATOM 741 C C . PRO A 1 90 ? -24.751 13.498 23.374 1.00 50.38 90 PRO A C 1
ATOM 743 O O . PRO A 1 90 ? -25.493 12.550 23.109 1.00 50.38 90 PRO A O 1
ATOM 746 N N . PRO A 1 91 ? -24.488 13.859 24.646 1.00 49.44 91 PRO A N 1
ATOM 747 C CA . PRO A 1 91 ? -25.076 13.154 25.780 1.00 49.44 91 PRO A CA 1
ATOM 748 C C . PRO A 1 91 ? -26.612 13.174 25.690 1.00 49.44 91 PRO A C 1
ATOM 750 O O . PRO A 1 91 ? -27.175 14.152 25.179 1.00 49.44 91 PRO A O 1
ATOM 753 N N . PRO A 1 92 ? -27.299 12.120 26.177 1.00 59.31 92 PRO A N 1
ATOM 754 C CA . PRO A 1 92 ? -28.754 12.077 26.173 1.00 59.31 92 PRO A CA 1
ATOM 755 C C . PRO A 1 92 ? -29.292 13.299 26.920 1.00 59.31 92 PRO A C 1
ATOM 757 O O . PRO A 1 92 ? -28.839 13.615 28.021 1.00 59.31 92 PRO A O 1
ATOM 760 N N . ARG A 1 93 ? -30.223 14.020 26.287 1.00 64.81 93 ARG A N 1
ATOM 761 C CA . ARG A 1 93 ? -30.922 15.138 26.927 1.00 64.81 93 ARG A CA 1
ATOM 762 C C . ARG A 1 93 ? -31.780 14.565 28.057 1.00 64.81 93 ARG A C 1
ATOM 764 O O . ARG A 1 93 ? -32.678 13.774 27.771 1.00 64.81 93 ARG A O 1
ATOM 771 N N . SER A 1 94 ? -31.445 14.930 29.294 1.00 71.44 94 SER A N 1
ATOM 772 C CA . SER A 1 94 ? -32.263 14.694 30.490 1.00 71.44 94 SER A CA 1
ATOM 773 C C . SER A 1 94 ? -33.594 15.431 30.425 1.00 71.44 94 SER A C 1
ATOM 775 O O . SER A 1 94 ? -33.620 16.536 29.831 1.00 71.44 94 SER A O 1
#

Secondary structure (DSSP, 8-state):
--TTSSSTTSS----PPPPHHHHHHHHHHHHHHHHHHHHHHHHHHHHHHH--SHHHHHHHHHHHHHHHHHHHHHHHHHHHHHHHGGGGPPPP--

pLDDT: mean 84.69, std 20.74, range [38.09, 98.69]

Foldseek 3Di:
DPPPPPPVPVVPPPVPPDDPVLVVQLVVLVVVLVVVLVVLVVVLVVQCVVDPDPVSNVVSVVVNVVSVVVSVVVSVVSNVCSRCPVVPDDPDDD